Protein AF-A0A418LUN6-F1 (afdb_monomer)

Sequence (45 aa):
LKELARRWKPEILDGFTKQGTHQAMDDIRESVAELAYYREHFIKL

Radius of gyration: 11.15 Å; Cα contacts (8 Å, |Δi|>4): 23; chains: 1; bounding b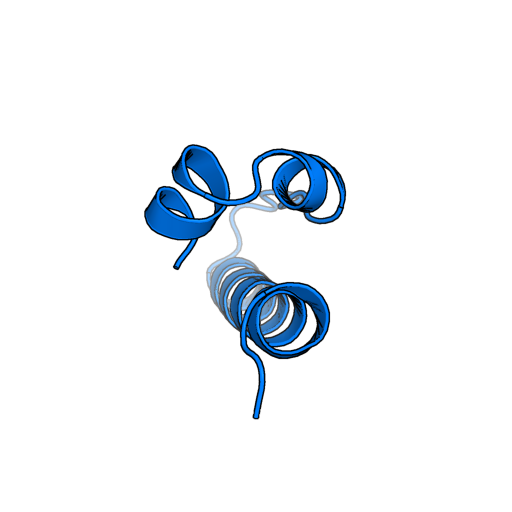ox: 31×14×27 Å

Solvent-accessible surface area (backbone atoms only — not comparable to full-atom values): 2934 Å² total; per-residue (Å²): 107,69,72,54,38,57,74,77,43,50,80,63,55,80,78,61,80,83,84,77,86,87,40,74,70,55,56,51,52,50,53,52,49,53,52,52,51,41,49,74,78,68,47,88,126

Structure (mmCIF, N/CA/C/O backbone):
data_AF-A0A418LUN6-F1
#
_entry.id   AF-A0A418LUN6-F1
#
loop_
_atom_site.group_PDB
_atom_site.id
_atom_site.type_symbol
_atom_site.label_atom_id
_atom_site.label_alt_id
_atom_site.label_comp_id
_atom_site.label_asym_id
_atom_site.label_entity_id
_atom_site.label_seq_id
_atom_site.pdbx_PDB_ins_code
_atom_site.Cartn_x
_atom_site.Cartn_y
_atom_site.Cartn_z
_atom_site.occupancy
_atom_site.B_iso_or_equiv
_atom_site.auth_seq_id
_atom_site.auth_comp_id
_atom_site.auth_asym_id
_atom_site.auth_atom_id
_atom_site.pdbx_PDB_model_num
ATOM 1 N N . LEU A 1 1 ? -3.924 7.685 0.941 1.00 78.56 1 LEU A N 1
ATOM 2 C CA . LEU A 1 1 ? -4.331 6.584 1.850 1.00 78.56 1 LEU A CA 1
ATOM 3 C C . LEU A 1 1 ? -3.258 6.270 2.879 1.00 78.56 1 LEU A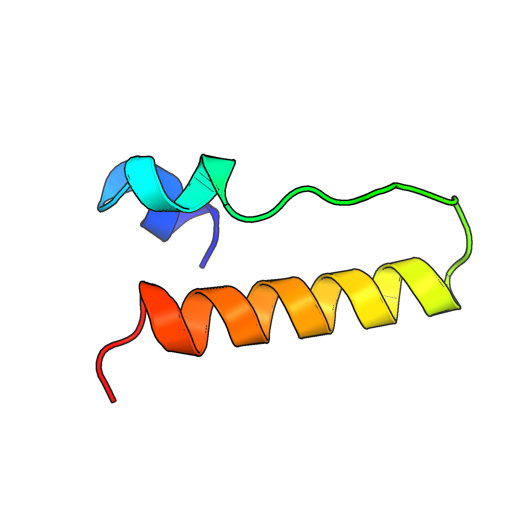 C 1
ATOM 5 O O . LEU A 1 1 ? -3.581 6.302 4.054 1.00 78.56 1 LEU A O 1
ATOM 9 N N . LYS A 1 2 ? -1.997 6.085 2.472 1.00 83.12 2 LYS A N 1
ATOM 10 C CA . LYS A 1 2 ? -0.860 5.854 3.377 1.00 83.12 2 LYS A CA 1
ATOM 11 C C . LYS A 1 2 ? -0.789 6.790 4.592 1.00 83.12 2 LYS A C 1
ATOM 13 O O . LYS A 1 2 ? -0.723 6.318 5.718 1.00 83.12 2 LYS A O 1
ATOM 18 N N . GLU A 1 3 ? -0.888 8.105 4.389 1.00 89.50 3 GLU A N 1
ATOM 19 C CA . GLU A 1 3 ? -0.855 9.072 5.502 1.00 89.50 3 GLU A CA 1
ATOM 20 C C . GLU A 1 3 ? -2.076 8.988 6.435 1.00 89.50 3 GLU A C 1
ATOM 22 O O . GLU A 1 3 ? -1.958 9.247 7.630 1.00 89.50 3 GLU A O 1
ATOM 27 N N . LEU A 1 4 ? -3.245 8.588 5.923 1.00 89.12 4 LEU A N 1
ATOM 28 C CA . LEU A 1 4 ? -4.427 8.339 6.757 1.00 89.12 4 LEU A CA 1
ATOM 29 C C . LEU A 1 4 ? -4.271 7.031 7.533 1.00 89.12 4 LEU A C 1
ATOM 31 O O . LEU A 1 4 ? -4.510 7.017 8.735 1.00 89.12 4 LEU A O 1
ATOM 35 N N . ALA A 1 5 ? -3.797 5.967 6.878 1.00 88.06 5 ALA A N 1
ATOM 36 C CA . ALA A 1 5 ? -3.458 4.703 7.524 1.00 88.06 5 ALA A CA 1
ATOM 37 C C . ALA A 1 5 ? -2.449 4.928 8.657 1.00 88.06 5 ALA A C 1
ATOM 39 O O . ALA A 1 5 ? -2.681 4.490 9.775 1.00 88.06 5 ALA A O 1
ATOM 40 N N . ARG A 1 6 ? -1.409 5.737 8.430 1.00 88.12 6 ARG A N 1
ATOM 41 C CA . ARG A 1 6 ? -0.426 6.101 9.459 1.00 88.12 6 ARG A CA 1
ATOM 42 C C . ARG A 1 6 ? -1.031 6.760 10.693 1.00 88.12 6 ARG A C 1
ATOM 44 O O . ARG A 1 6 ? -0.563 6.518 11.799 1.00 88.12 6 ARG A O 1
ATOM 51 N N . ARG A 1 7 ? -2.034 7.617 10.508 1.00 91.56 7 ARG A N 1
ATOM 52 C CA . ARG A 1 7 ? -2.643 8.389 11.600 1.00 91.56 7 ARG A CA 1
ATOM 53 C C . ARG A 1 7 ? -3.774 7.643 12.296 1.00 91.56 7 ARG A C 1
ATOM 55 O O . ARG A 1 7 ? -3.985 7.861 13.480 1.00 91.56 7 ARG A O 1
ATOM 62 N N . TRP A 1 8 ? -4.532 6.831 11.564 1.00 89.31 8 TRP A N 1
ATOM 63 C CA . TRP A 1 8 ? -5.782 6.237 12.051 1.00 89.31 8 TRP A CA 1
ATOM 64 C C . TRP A 1 8 ? -5.680 4.735 12.316 1.00 89.31 8 TRP A C 1
ATOM 66 O O . TRP A 1 8 ? -6.471 4.207 13.090 1.00 89.31 8 TRP A O 1
ATOM 76 N N . LYS A 1 9 ? -4.730 4.038 11.687 1.00 86.88 9 LYS A N 1
ATOM 77 C CA . LYS A 1 9 ? -4.498 2.602 11.875 1.00 86.88 9 LYS A CA 1
ATOM 78 C C . LYS A 1 9 ? -3.028 2.261 11.572 1.00 86.88 9 LYS A C 1
ATOM 80 O O . LYS A 1 9 ? -2.744 1.651 10.545 1.00 86.88 9 LYS A O 1
ATOM 85 N N . PRO A 1 10 ? -2.068 2.683 12.413 1.00 88.31 10 PRO A N 1
ATOM 86 C CA . PRO A 1 10 ? -0.641 2.518 12.121 1.00 88.31 10 PRO A CA 1
ATOM 87 C C . PRO A 1 10 ? -0.217 1.048 11.973 1.00 88.31 10 PRO A C 1
ATOM 89 O O . PRO A 1 10 ? 0.690 0.762 11.203 1.00 88.31 10 PRO A O 1
ATOM 92 N N . GLU A 1 11 ? -0.924 0.121 12.624 1.00 88.94 11 GLU A N 1
ATOM 93 C CA . GLU A 1 11 ? -0.660 -1.328 12.608 1.00 88.94 11 GLU A CA 1
ATOM 94 C C . GLU A 1 11 ? -0.629 -1.946 11.202 1.00 88.94 11 GLU A C 1
ATOM 96 O O . GLU A 1 11 ? 0.072 -2.924 10.968 1.00 88.94 11 GLU A O 1
ATOM 101 N N . ILE A 1 12 ? -1.375 -1.389 10.241 1.00 88.50 12 ILE A N 1
ATOM 102 C CA . ILE A 1 12 ? -1.406 -1.939 8.878 1.00 88.50 12 ILE A CA 1
ATOM 103 C C . ILE A 1 12 ? -0.226 -1.475 8.021 1.00 88.50 12 ILE A C 1
ATOM 105 O O . ILE A 1 12 ? -0.051 -2.005 6.927 1.00 88.50 12 ILE A O 1
ATOM 109 N N . L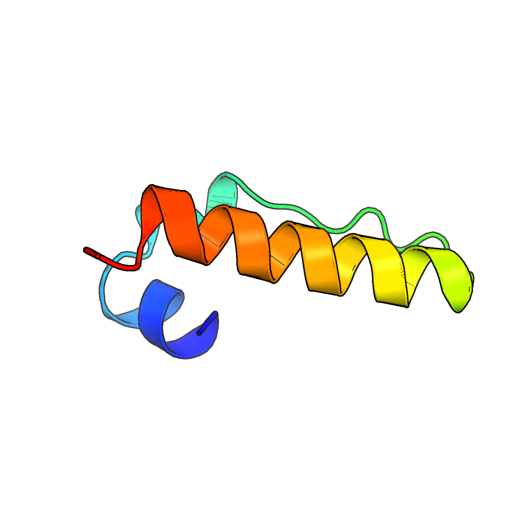EU A 1 13 ? 0.571 -0.499 8.467 1.00 85.06 13 LEU A N 1
ATOM 110 C CA . LEU A 1 13 ? 1.713 -0.006 7.692 1.00 85.06 13 LEU A CA 1
ATOM 111 C C . LEU A 1 13 ? 2.835 -1.037 7.574 1.00 85.06 13 LEU A C 1
ATOM 113 O O . LEU A 1 13 ? 3.479 -1.092 6.531 1.00 85.06 13 LEU A O 1
ATOM 117 N N . ASP A 1 14 ? 3.024 -1.866 8.597 1.00 83.88 14 ASP A N 1
ATOM 118 C CA . ASP A 1 14 ? 4.090 -2.873 8.619 1.00 83.88 14 ASP A CA 1
ATOM 119 C C . ASP A 1 14 ? 3.789 -4.064 7.690 1.00 83.88 14 ASP A C 1
ATOM 121 O O . ASP A 1 14 ? 4.688 -4.809 7.310 1.00 83.88 14 ASP A O 1
ATOM 125 N N . GLY A 1 15 ? 2.528 -4.228 7.271 1.00 81.88 15 GLY A N 1
ATOM 126 C CA . GLY A 1 15 ? 2.103 -5.309 6.378 1.00 81.88 15 GLY A CA 1
ATOM 127 C C . GLY A 1 15 ? 2.372 -5.065 4.890 1.00 81.88 15 GLY A C 1
ATOM 128 O O . GLY A 1 15 ? 2.167 -5.973 4.088 1.00 81.88 15 GLY A O 1
ATOM 129 N N . PHE A 1 16 ? 2.843 -3.874 4.498 1.00 86.12 16 PHE A N 1
ATOM 130 C CA . PHE A 1 16 ? 3.180 -3.575 3.105 1.00 86.12 16 PHE A CA 1
ATOM 131 C C . PHE A 1 16 ? 4.513 -2.826 2.989 1.00 86.12 16 PHE A C 1
ATOM 133 O O . PHE A 1 16 ? 4.629 -1.665 3.380 1.00 86.12 16 PHE A O 1
ATOM 140 N N . THR A 1 17 ? 5.511 -3.475 2.383 1.00 83.31 17 THR A N 1
ATOM 141 C CA . THR A 1 17 ? 6.844 -2.902 2.140 1.00 83.31 17 THR A CA 1
ATOM 142 C C . THR A 1 17 ? 7.157 -2.916 0.646 1.00 83.31 17 THR A C 1
ATOM 144 O O . THR A 1 17 ? 7.027 -3.952 -0.003 1.00 83.31 17 THR A O 1
ATOM 147 N N . LYS A 1 18 ? 7.586 -1.770 0.104 1.00 83.75 18 LYS A N 1
ATOM 148 C CA . LYS A 1 18 ? 8.079 -1.665 -1.278 1.00 83.75 18 LYS A CA 1
ATOM 149 C C . LYS A 1 18 ? 9.491 -2.234 -1.371 1.00 83.75 18 LYS A C 1
ATOM 151 O O . LYS A 1 18 ? 10.305 -1.967 -0.490 1.00 83.75 18 LYS A O 1
ATOM 156 N N . GLN A 1 19 ? 9.776 -2.999 -2.421 1.00 83.50 19 GLN A N 1
ATOM 157 C CA . GLN A 1 19 ? 11.098 -3.574 -2.656 1.00 83.50 19 GLN A CA 1
ATOM 158 C C . GLN A 1 19 ? 12.061 -2.566 -3.284 1.00 83.50 19 GLN A C 1
ATOM 160 O O . GLN A 1 19 ? 13.258 -2.649 -3.026 1.00 83.50 19 GLN A O 1
ATOM 165 N N . GLY A 1 20 ? 11.559 -1.588 -4.048 1.00 79.62 20 GLY A N 1
ATOM 166 C CA . GLY A 1 20 ? 12.381 -0.487 -4.559 1.00 79.62 20 GLY A CA 1
ATOM 167 C C . GLY A 1 20 ? 13.428 -0.937 -5.581 1.00 79.62 20 GLY A C 1
ATOM 168 O O . GLY A 1 20 ? 14.595 -0.569 -5.485 1.00 79.62 20 GLY A O 1
ATOM 169 N N . THR A 1 21 ? 13.023 -1.727 -6.578 1.00 83.88 21 THR A N 1
ATOM 170 C CA . THR A 1 21 ? 13.909 -2.268 -7.629 1.00 83.88 21 THR A CA 1
ATOM 171 C C . THR A 1 21 ? 14.377 -1.228 -8.661 1.00 83.88 21 THR A C 1
ATOM 173 O O . THR A 1 21 ? 15.127 -1.572 -9.574 1.00 83.88 21 THR A O 1
ATOM 176 N N . HIS A 1 22 ? 13.976 0.045 -8.523 1.00 78.62 22 HIS A N 1
ATOM 177 C CA . HIS A 1 22 ? 14.313 1.165 -9.419 1.00 78.62 22 HIS A CA 1
ATOM 178 C C . HIS A 1 22 ? 13.963 0.917 -10.899 1.00 78.62 22 HIS A C 1
ATOM 180 O O . HIS A 1 22 ? 14.577 1.482 -11.807 1.00 78.62 22 HIS A O 1
ATOM 186 N N . GLN A 1 23 ? 12.955 0.080 -11.150 1.00 90.69 23 GLN A N 1
ATOM 187 C CA . GLN A 1 23 ? 12.360 -0.112 -12.466 1.00 90.69 23 GLN A CA 1
ATOM 188 C C . GLN A 1 23 ? 10.988 0.555 -12.496 1.00 90.69 23 GLN A C 1
ATOM 190 O O . GLN A 1 23 ? 10.110 0.214 -11.710 1.00 90.69 23 GLN A O 1
ATOM 195 N N . ALA A 1 24 ? 10.761 1.441 -13.469 1.00 90.31 24 ALA A N 1
ATOM 196 C CA . ALA A 1 24 ? 9.512 2.203 -13.554 1.00 90.31 24 ALA A CA 1
ATOM 197 C C . ALA A 1 24 ? 8.255 1.313 -13.631 1.00 90.31 24 ALA A C 1
ATOM 199 O O . ALA A 1 24 ? 7.203 1.658 -13.100 1.00 90.31 24 ALA A O 1
ATOM 200 N N . MET A 1 25 ? 8.354 0.154 -14.289 1.00 91.00 25 MET A N 1
ATOM 201 C CA . MET A 1 25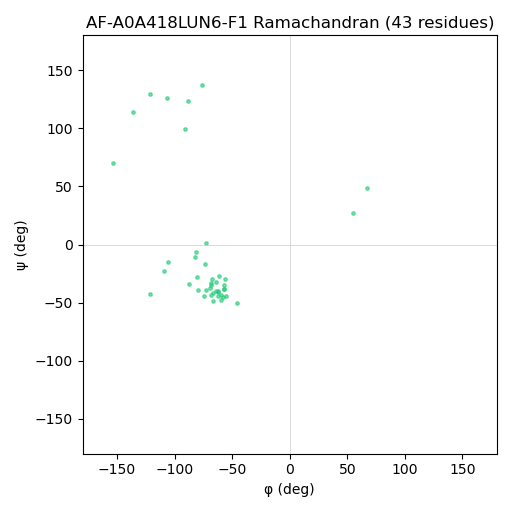 ? 7.242 -0.795 -14.371 1.00 91.00 25 MET A CA 1
ATOM 202 C C . MET A 1 25 ? 6.947 -1.453 -13.015 1.00 91.00 25 MET A C 1
ATOM 204 O O . MET A 1 25 ? 5.783 -1.673 -12.678 1.00 91.00 25 MET A O 1
ATOM 208 N N . ASP A 1 26 ? 7.980 -1.749 -12.233 1.00 89.81 26 ASP A N 1
ATOM 209 C CA . ASP A 1 26 ? 7.814 -2.336 -10.907 1.00 89.81 26 ASP A CA 1
ATOM 210 C C . ASP A 1 26 ? 7.272 -1.304 -9.921 1.00 89.81 26 ASP A C 1
ATOM 212 O O . ASP A 1 26 ? 6.337 -1.617 -9.192 1.00 89.81 26 ASP A O 1
ATOM 216 N N . ASP A 1 27 ? 7.719 -0.048 -9.995 1.00 87.06 27 ASP A N 1
ATOM 217 C CA . ASP A 1 27 ? 7.180 1.046 -9.176 1.00 87.06 27 ASP A CA 1
ATOM 218 C C . ASP A 1 27 ? 5.659 1.221 -9.372 1.00 87.06 27 ASP A C 1
ATOM 220 O O . ASP A 1 27 ? 4.906 1.468 -8.418 1.00 87.06 27 ASP A O 1
ATOM 224 N N . ILE A 1 28 ? 5.178 1.059 -10.613 1.00 91.44 28 ILE A N 1
ATOM 225 C CA . ILE A 1 28 ? 3.742 1.080 -10.929 1.00 91.44 28 ILE A CA 1
ATOM 226 C C . ILE A 1 28 ? 3.042 -0.124 -10.294 1.00 91.44 28 ILE A C 1
ATOM 228 O O . ILE A 1 28 ? 2.015 0.048 -9.632 1.00 91.44 28 ILE A O 1
ATOM 232 N N . ARG A 1 29 ? 3.586 -1.337 -10.460 1.00 92.31 29 ARG A N 1
ATOM 233 C CA . ARG A 1 29 ? 3.010 -2.560 -9.875 1.00 92.31 29 ARG A CA 1
ATOM 234 C C . ARG A 1 29 ? 2.944 -2.482 -8.354 1.00 92.31 29 ARG A C 1
ATOM 236 O O . ARG A 1 29 ? 1.906 -2.801 -7.781 1.00 92.31 29 ARG A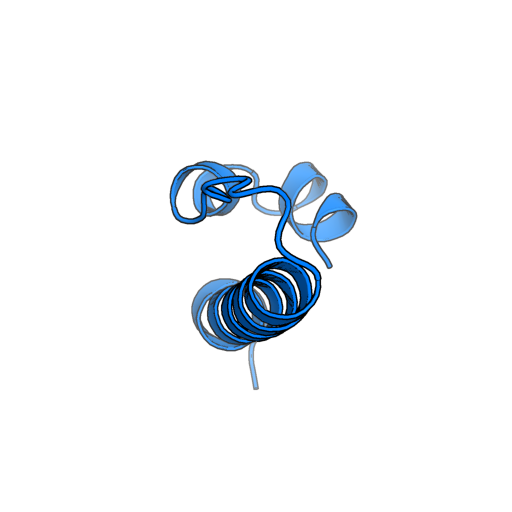 O 1
ATOM 243 N N . GLU A 1 30 ? 4.001 -2.001 -7.710 1.00 91.88 30 GLU A N 1
ATOM 244 C CA . GLU A 1 30 ? 4.059 -1.795 -6.264 1.00 91.88 30 GLU A CA 1
ATOM 245 C C . GLU A 1 30 ? 3.028 -0.768 -5.796 1.00 91.88 30 GLU A C 1
ATOM 247 O O . GLU A 1 30 ? 2.379 -0.965 -4.773 1.00 91.88 30 GLU A O 1
ATOM 252 N N . SER A 1 31 ? 2.819 0.312 -6.550 1.00 90.81 31 SER A N 1
ATOM 253 C CA . SER A 1 31 ? 1.817 1.327 -6.202 1.00 90.81 31 SER A CA 1
ATOM 254 C C . SER A 1 31 ? 0.382 0.798 -6.332 1.00 90.81 31 SER A C 1
ATOM 256 O O . SER A 1 31 ? -0.479 1.134 -5.517 1.00 90.81 31 SER A O 1
ATOM 258 N N . VAL A 1 32 ? 0.116 -0.070 -7.314 1.00 92.25 32 VAL A N 1
ATOM 259 C CA . VAL A 1 32 ? -1.179 -0.761 -7.447 1.00 92.25 32 VAL A CA 1
ATOM 260 C C . VAL A 1 32 ? -1.382 -1.768 -6.313 1.00 92.25 32 VAL A C 1
ATOM 262 O O . VAL A 1 32 ? -2.464 -1.810 -5.726 1.00 92.25 32 VAL A O 1
ATOM 265 N N . ALA A 1 33 ? -0.351 -2.542 -5.969 1.00 92.19 33 ALA A N 1
ATOM 266 C CA . ALA A 1 33 ? -0.395 -3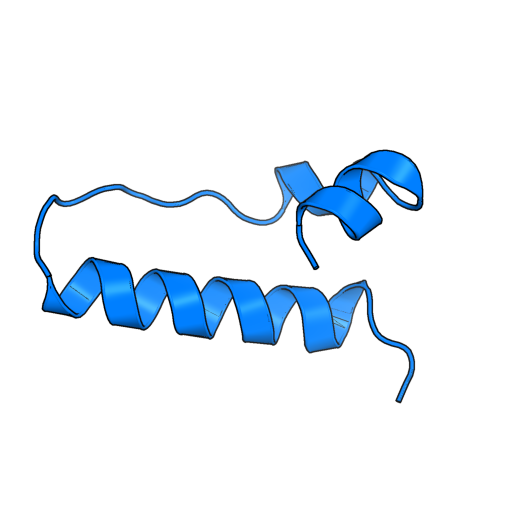.488 -4.856 1.00 92.19 33 ALA A CA 1
ATOM 267 C C . ALA A 1 33 ? -0.628 -2.778 -3.509 1.00 92.19 33 ALA A C 1
ATOM 269 O O . ALA A 1 33 ? -1.455 -3.226 -2.717 1.00 92.19 33 ALA A O 1
ATOM 270 N N . GLU A 1 34 ? 0.015 -1.627 -3.288 1.00 91.50 34 GLU A N 1
ATOM 271 C CA . GLU A 1 34 ? -0.187 -0.775 -2.107 1.00 91.50 34 GLU A CA 1
ATOM 272 C C . GLU A 1 34 ? -1.655 -0.340 -1.979 1.00 91.50 34 GLU A C 1
ATOM 274 O O . GLU A 1 34 ? -2.257 -0.416 -0.905 1.00 91.50 34 GLU A O 1
ATOM 279 N N . LEU A 1 35 ? -2.265 0.088 -3.089 1.00 91.31 35 LEU A N 1
ATOM 280 C CA . LEU A 1 35 ? -3.667 0.498 -3.112 1.00 91.31 35 LEU A CA 1
ATOM 281 C C . LEU A 1 35 ? -4.613 -0.683 -2.843 1.00 91.31 35 LEU A C 1
ATOM 283 O O . LEU A 1 35 ? -5.586 -0.527 -2.105 1.00 91.31 35 LEU A O 1
ATOM 287 N N . ALA A 1 36 ? -4.332 -1.853 -3.424 1.00 91.38 36 ALA A N 1
ATOM 288 C CA . ALA A 1 36 ? -5.114 -3.068 -3.206 1.00 91.38 36 ALA A CA 1
ATOM 289 C C . ALA A 1 36 ? -5.071 -3.511 -1.735 1.00 91.38 36 ALA A C 1
ATOM 291 O O . ALA A 1 36 ? -6.120 -3.780 -1.153 1.00 91.38 36 ALA A O 1
ATOM 292 N N . TYR A 1 37 ? -3.889 -3.480 -1.115 1.00 91.50 37 TYR A N 1
ATOM 293 C CA . TYR A 1 37 ? -3.707 -3.775 0.304 1.00 91.50 37 TYR A CA 1
ATOM 294 C C . TYR A 1 37 ? -4.512 -2.816 1.195 1.00 91.50 37 TYR A C 1
ATOM 296 O O . TYR A 1 37 ? -5.265 -3.246 2.070 1.00 91.50 37 TYR A O 1
ATOM 304 N N . TYR A 1 38 ? -4.445 -1.504 0.942 1.00 90.44 38 TYR A N 1
ATOM 305 C CA . TYR A 1 38 ? -5.271 -0.553 1.691 1.00 90.44 38 TYR A CA 1
ATOM 306 C C . TYR A 1 38 ? -6.768 -0.753 1.448 1.00 90.44 38 TYR A C 1
ATOM 308 O O . TYR A 1 38 ? -7.567 -0.532 2.357 1.00 90.44 38 TYR A O 1
ATOM 316 N N . ARG A 1 39 ? -7.177 -1.194 0.258 1.00 90.44 39 ARG A N 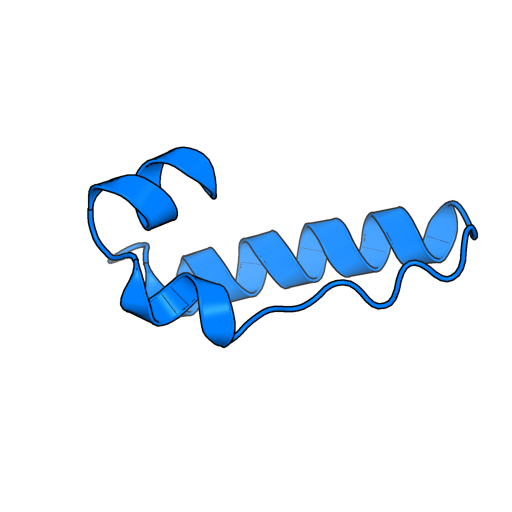1
ATOM 317 C CA . ARG A 1 39 ? -8.583 -1.506 -0.001 1.00 90.44 39 ARG A CA 1
ATOM 318 C C . ARG A 1 39 ? -9.082 -2.664 0.861 1.00 90.44 39 ARG A C 1
ATOM 320 O O . ARG A 1 39 ? -10.201 -2.588 1.339 1.00 90.44 39 ARG A O 1
ATOM 327 N N . GLU A 1 40 ? -8.273 -3.696 1.066 1.00 89.75 40 GLU A N 1
ATOM 328 C CA . GLU A 1 40 ? -8.656 -4.878 1.848 1.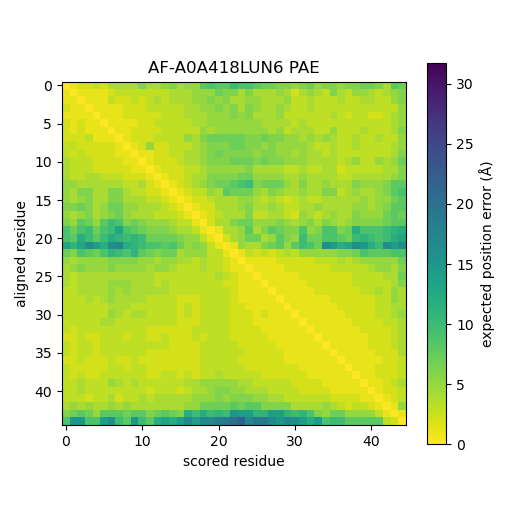00 89.75 40 GLU A CA 1
ATOM 329 C C . GLU A 1 40 ? -8.563 -4.648 3.365 1.00 89.75 40 GLU A C 1
ATOM 331 O O . GLU A 1 40 ? -9.436 -5.073 4.118 1.00 89.75 40 GLU A O 1
ATOM 336 N N . HIS A 1 41 ? -7.533 -3.932 3.828 1.00 87.25 41 HIS A N 1
ATOM 337 C CA . HIS A 1 41 ? -7.220 -3.834 5.261 1.00 87.25 41 HIS A CA 1
ATOM 338 C C . HIS A 1 41 ? -7.586 -2.492 5.919 1.00 87.25 41 HIS A C 1
ATOM 340 O O . HIS A 1 41 ? -7.601 -2.397 7.158 1.00 87.25 41 HIS A O 1
ATOM 346 N N . PHE A 1 42 ? -7.859 -1.450 5.124 1.00 87.56 42 PHE A N 1
ATOM 347 C CA . PHE A 1 42 ? -8.136 -0.090 5.608 1.00 87.56 42 PHE A CA 1
ATOM 348 C C . PHE A 1 42 ? -9.503 0.453 5.185 1.00 87.56 42 PHE A C 1
ATOM 350 O O . PHE A 1 42 ? -10.180 1.078 6.000 1.00 87.56 42 PHE A O 1
ATOM 357 N N . ILE A 1 43 ? -9.918 0.241 3.935 1.00 86.69 43 ILE A N 1
ATOM 358 C CA . ILE A 1 43 ? -11.192 0.752 3.418 1.00 86.69 43 ILE A CA 1
ATOM 359 C C . ILE A 1 43 ? -12.293 -0.272 3.696 1.00 86.69 43 ILE A C 1
ATOM 361 O O . ILE A 1 43 ? -12.213 -1.418 3.274 1.00 86.69 43 ILE A O 1
ATOM 365 N N . LYS A 1 44 ? -13.346 0.155 4.392 1.00 77.12 44 LYS A N 1
ATOM 366 C CA . LYS A 1 44 ? -14.546 -0.655 4.607 1.00 77.12 44 LYS A CA 1
ATOM 367 C C . LYS A 1 44 ? -15.531 -0.355 3.473 1.00 77.12 44 LYS A C 1
ATOM 369 O O . LYS A 1 44 ? -16.159 0.703 3.489 1.00 77.12 44 LYS A O 1
ATOM 374 N N . LEU A 1 45 ? -15.562 -1.228 2.469 1.00 63.88 45 LEU A N 1
ATOM 375 C CA . LEU A 1 45 ? -16.546 -1.225 1.378 1.00 63.88 45 LEU A CA 1
ATOM 376 C C . LEU A 1 45 ? -17.771 -2.061 1.753 1.00 63.88 45 LEU A C 1
ATOM 378 O O . LEU A 1 45 ? -17.592 -3.052 2.497 1.00 63.88 45 LEU A O 1
#

pLDDT: mean 87.07, std 5.32, range [63.88, 92.31]

Secondary structure (DSSP, 8-state):
-HHHHHHH-GGGGGG--------HHHHHHHHHHHHHHHH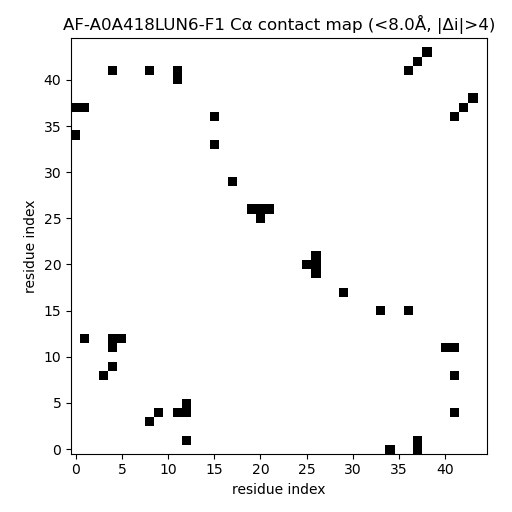HHT---

Nearest PDB structures (foldseek):
  7va3-assembly1_B  TM=9.127E-01  e=1.979E-03  Pseudomonas aeruginosa PAO1
  6a4e-assembly1_C  TM=9.196E-01  e=4.958E-03  Colwellia psychrerythraea 34H
  3tr8-assembly1_B  TM=9.299E-01  e=2.345E-02  Coxiella burnetii
  3wo7-assembly1_A  TM=4.929E-01  e=5.030E+00  Halalkalibacterium halodurans C-125

Foldseek 3Di:
DVVCCVVPPVPLVVVQDQPPPVDPVSVVVSVVVVVVSCCVPPDDD

Mean predicted aligned error: 3.98 Å